Protein AF-A0A128EEG0-F1 (afdb_monomer)

Radius of gyration: 12.76 Å; Cα contacts (8 Å, |Δi|>4): 113; chains: 1; bounding box: 34×26×27 Å

Organism: NCBI:txid1780362

Mean predicted aligned error: 8.71 Å

Foldseek 3Di:
DDQPQDDDPPPPPPDDDDPLLVVLVVVVVVVCLVPVQDDAQPWDQDDDPSGQWIWGHSDPAWIWIWHADPSYIGTDGTGDDPPPD

Structure (mmCIF, N/CA/C/O backbone):
data_AF-A0A128EEG0-F1
#
_entry.id   AF-A0A128EEG0-F1
#
loop_
_atom_site.group_PDB
_atom_site.id
_atom_site.type_symbol
_atom_site.label_atom_id
_atom_site.label_alt_id
_atom_site.label_comp_id
_atom_site.label_asym_id
_atom_site.label_entity_id
_atom_site.label_seq_id
_atom_site.pdbx_PDB_ins_code
_atom_site.Cartn_x
_atom_site.Cartn_y
_atom_site.Cartn_z
_atom_site.occupancy
_atom_site.B_iso_or_equiv
_atom_site.auth_seq_id
_atom_site.auth_comp_id
_atom_site.auth_asym_id
_atom_site.auth_atom_id
_atom_site.pdbx_PDB_model_num
ATOM 1 N N . MET A 1 1 ? -11.772 12.324 16.370 1.00 37.19 1 MET A N 1
ATOM 2 C CA . MET A 1 1 ? -11.411 11.256 15.411 1.00 37.19 1 MET A CA 1
ATOM 3 C C . MET A 1 1 ? -9.896 11.083 15.425 1.00 37.19 1 MET A C 1
ATOM 5 O O . MET A 1 1 ? -9.193 11.683 14.625 1.00 37.19 1 MET A O 1
ATOM 9 N N . HIS A 1 2 ? -9.372 10.379 16.429 1.00 37.78 2 HIS A N 1
ATOM 10 C CA . HIS A 1 2 ? -7.943 10.081 16.523 1.00 37.78 2 HIS A CA 1
ATOM 11 C C . HIS A 1 2 ? -7.675 8.812 15.720 1.00 37.78 2 HIS A C 1
ATOM 13 O O . HIS A 1 2 ? -7.937 7.715 16.202 1.00 37.78 2 HIS A O 1
ATOM 19 N N . LEU A 1 3 ? -7.174 8.976 14.496 1.00 37.25 3 LEU A N 1
ATOM 20 C CA . LEU A 1 3 ? -6.598 7.885 13.720 1.00 37.25 3 LEU A CA 1
ATOM 21 C C . LEU A 1 3 ? -5.286 7.488 14.420 1.00 37.25 3 LEU A C 1
ATOM 23 O O . LEU A 1 3 ? -4.221 8.043 14.142 1.00 37.25 3 LEU A O 1
ATOM 27 N N . ARG A 1 4 ? -5.368 6.627 15.439 1.00 44.59 4 ARG A N 1
ATOM 28 C CA . ARG A 1 4 ? -4.180 6.072 16.089 1.00 44.59 4 ARG A CA 1
ATOM 29 C C . ARG A 1 4 ? -3.544 5.118 15.086 1.00 44.59 4 ARG A C 1
ATOM 31 O O . ARG A 1 4 ? -4.063 4.048 14.805 1.00 44.59 4 ARG A O 1
ATOM 38 N N . LEU A 1 5 ? -2.433 5.557 14.504 1.00 43.91 5 LEU A N 1
ATOM 39 C CA . LEU A 1 5 ? -1.586 4.770 13.614 1.00 43.91 5 LEU A CA 1
ATOM 40 C C . LEU A 1 5 ? -0.814 3.738 14.461 1.00 43.91 5 LEU A C 1
ATOM 42 O O . LEU A 1 5 ? 0.396 3.855 14.648 1.00 43.91 5 LEU A O 1
ATOM 46 N N . LEU A 1 6 ? -1.522 2.804 15.096 1.00 38.47 6 LEU A N 1
ATOM 47 C CA . LEU A 1 6 ? -0.916 1.762 15.913 1.00 38.47 6 LEU A CA 1
ATOM 48 C C . LEU A 1 6 ? -0.729 0.484 15.094 1.00 38.47 6 LEU A C 1
ATOM 50 O O . LEU A 1 6 ? -1.619 0.028 14.391 1.00 38.47 6 LEU A O 1
ATOM 54 N N . ALA A 1 7 ? 0.456 -0.088 15.295 1.00 39.62 7 ALA A N 1
ATOM 55 C CA . ALA A 1 7 ? 0.872 -1.451 14.991 1.00 39.62 7 ALA A CA 1
ATOM 56 C C . ALA A 1 7 ? 1.293 -1.806 13.546 1.00 39.62 7 ALA A C 1
ATOM 58 O O . ALA A 1 7 ? 0.598 -1.596 12.561 1.00 39.62 7 ALA A O 1
ATOM 59 N N . LEU A 1 8 ? 2.467 -2.458 13.502 1.00 39.91 8 LEU A N 1
ATOM 60 C CA . LEU A 1 8 ? 3.126 -3.180 12.397 1.00 39.91 8 LEU A CA 1
ATOM 61 C C . LEU A 1 8 ? 4.027 -2.403 11.423 1.00 39.91 8 LEU A C 1
ATOM 63 O O . LEU A 1 8 ? 4.435 -2.928 10.392 1.00 39.91 8 LEU A O 1
ATOM 67 N N . ILE A 1 9 ? 4.536 -1.237 11.825 1.00 44.75 9 ILE A N 1
ATOM 68 C CA . ILE A 1 9 ? 5.723 -0.635 11.177 1.00 44.75 9 ILE A CA 1
ATOM 69 C C . ILE A 1 9 ? 7.006 -1.491 11.400 1.00 44.75 9 ILE A C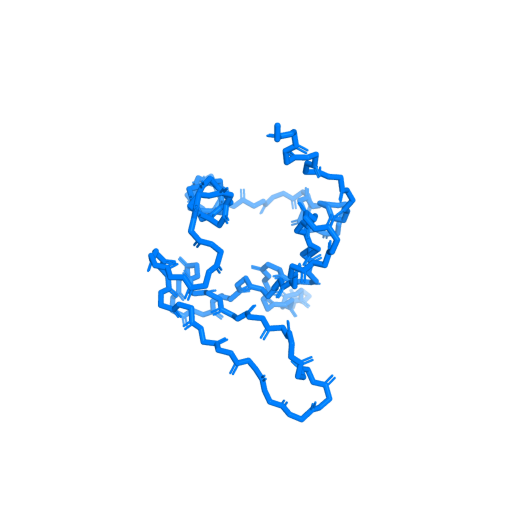 1
ATOM 71 O O . ILE A 1 9 ? 8.004 -1.330 10.698 1.00 44.75 9 ILE A O 1
ATOM 75 N N . ILE A 1 10 ? 6.980 -2.457 12.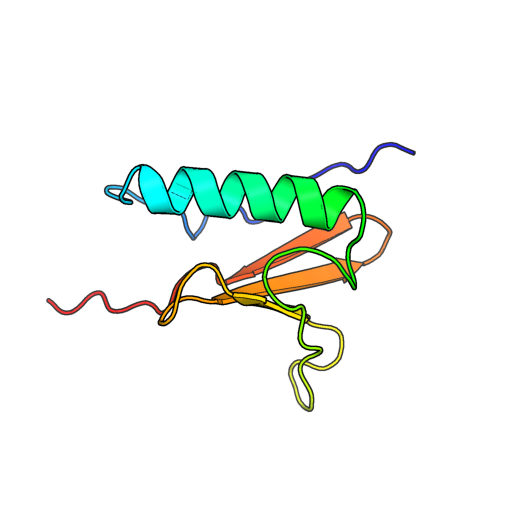328 1.00 41.62 10 ILE A N 1
ATOM 76 C CA . ILE A 1 10 ? 8.166 -3.168 12.844 1.00 41.62 10 ILE A CA 1
ATOM 77 C C . ILE A 1 10 ? 8.881 -4.055 11.802 1.00 41.62 10 ILE A C 1
ATOM 79 O O . ILE A 1 10 ? 10.084 -4.258 11.928 1.00 41.62 10 ILE A O 1
ATOM 83 N N . ILE A 1 11 ? 8.219 -4.533 10.741 1.00 43.44 11 ILE A N 1
ATOM 84 C CA . ILE A 1 11 ? 8.856 -5.490 9.809 1.00 43.44 11 ILE A CA 1
ATOM 85 C C . ILE A 1 11 ? 9.548 -4.814 8.607 1.00 43.44 11 ILE A C 1
ATOM 87 O O . ILE A 1 11 ? 10.493 -5.376 8.062 1.00 43.44 11 ILE A O 1
ATOM 91 N N . CYS A 1 12 ? 9.160 -3.598 8.196 1.00 44.84 12 CYS A N 1
ATOM 92 C CA . CYS A 1 12 ? 9.658 -3.026 6.929 1.00 44.84 12 CYS A CA 1
ATOM 93 C C . CYS A 1 12 ? 10.828 -2.032 7.046 1.00 44.84 12 CYS A C 1
ATOM 95 O O . CYS A 1 12 ? 11.532 -1.842 6.061 1.00 44.84 12 CYS A O 1
ATOM 97 N N . ILE A 1 13 ? 11.098 -1.441 8.216 1.00 48.38 13 ILE A N 1
ATOM 98 C CA . ILE A 1 13 ? 12.206 -0.471 8.395 1.00 48.38 13 ILE A CA 1
ATOM 99 C C . ILE A 1 13 ? 13.491 -1.081 8.987 1.00 48.38 13 ILE A C 1
ATOM 101 O O . ILE A 1 13 ? 14.331 -0.389 9.568 1.00 48.38 13 ILE A O 1
ATOM 105 N N . GLY A 1 14 ? 13.689 -2.388 8.815 1.00 41.94 14 GLY A N 1
ATOM 106 C CA . GLY A 1 14 ? 14.935 -3.065 9.171 1.00 41.94 14 GLY A CA 1
ATOM 107 C C . GLY A 1 14 ? 16.087 -2.683 8.235 1.00 41.94 14 GLY A C 1
ATOM 108 O O . GLY A 1 14 ? 16.263 -3.314 7.206 1.00 41.94 14 GLY A O 1
ATOM 109 N N . LYS A 1 15 ? 16.869 -1.666 8.632 1.00 47.62 15 LYS A N 1
ATOM 110 C CA . LYS A 1 15 ? 18.239 -1.304 8.193 1.00 47.62 15 LYS A CA 1
ATOM 111 C C . LYS A 1 15 ? 18.526 -1.283 6.669 1.00 47.62 15 LYS A C 1
ATOM 113 O O . LYS A 1 15 ? 18.626 -2.312 6.018 1.00 47.62 15 LYS A O 1
ATOM 118 N N . LYS A 1 16 ? 18.881 -0.083 6.171 1.00 50.00 16 LYS A N 1
ATOM 119 C CA . LYS A 1 16 ? 19.310 0.267 4.788 1.00 50.00 16 LYS A CA 1
ATOM 120 C C . LYS A 1 16 ? 18.188 0.390 3.746 1.00 50.00 16 LYS A C 1
ATOM 122 O O . LYS A 1 16 ? 18.309 -0.102 2.629 1.00 50.00 16 LYS A O 1
ATOM 127 N N . GLU A 1 17 ? 17.121 1.117 4.059 1.00 58.50 17 GLU A N 1
ATOM 128 C CA . GLU A 1 17 ? 16.211 1.577 3.005 1.00 58.50 17 GLU A CA 1
ATOM 129 C C . GLU A 1 17 ? 16.673 2.908 2.400 1.00 58.50 17 GLU A C 1
ATOM 131 O O . GLU A 1 17 ? 17.098 3.823 3.107 1.00 58.50 17 GLU A O 1
ATOM 136 N N . ASP A 1 18 ? 16.578 3.018 1.074 1.00 67.31 18 ASP A N 1
ATOM 137 C CA . ASP A 1 18 ? 16.878 4.248 0.347 1.00 67.31 18 ASP A CA 1
ATOM 138 C C . ASP A 1 18 ? 15.954 5.387 0.816 1.00 67.31 18 ASP A C 1
ATOM 140 O O . ASP A 1 18 ? 14.727 5.230 0.863 1.00 67.31 18 ASP A O 1
ATOM 144 N N . LYS A 1 19 ? 16.532 6.552 1.143 1.00 74.50 19 LYS A N 1
ATOM 145 C CA . LYS A 1 19 ? 15.804 7.722 1.675 1.00 74.50 19 LYS A CA 1
ATOM 146 C C . LYS A 1 19 ? 14.615 8.129 0.793 1.00 74.50 19 LYS A C 1
ATOM 148 O O . LYS A 1 19 ? 13.610 8.622 1.311 1.00 74.50 19 LYS A O 1
ATOM 153 N N . LYS A 1 20 ? 14.689 7.906 -0.527 1.00 77.31 20 LYS A N 1
ATOM 154 C CA . LYS A 1 20 ? 13.590 8.212 -1.458 1.00 7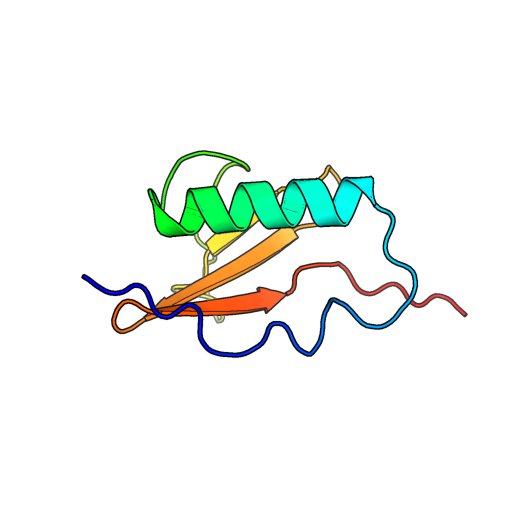7.31 20 LYS A CA 1
ATOM 155 C C . LYS A 1 20 ? 12.381 7.307 -1.229 1.00 77.31 20 LYS A C 1
ATOM 157 O O . LYS A 1 20 ? 11.248 7.782 -1.292 1.00 77.31 20 LYS A O 1
ATOM 162 N N . THR A 1 21 ? 12.614 6.031 -0.932 1.00 76.62 21 THR A N 1
ATOM 163 C CA . THR A 1 21 ? 11.550 5.048 -0.675 1.00 76.62 21 THR A CA 1
ATOM 164 C C . THR A 1 21 ? 10.815 5.387 0.616 1.00 76.62 21 THR A C 1
ATOM 166 O O . THR A 1 21 ? 9.592 5.496 0.612 1.00 76.62 21 THR A O 1
ATOM 169 N N . LEU A 1 22 ? 11.556 5.686 1.688 1.00 77.62 22 LEU A N 1
ATOM 170 C CA . LEU A 1 22 ? 10.977 6.103 2.970 1.00 77.62 22 LEU A CA 1
ATOM 171 C C . LEU A 1 22 ? 10.133 7.377 2.842 1.00 77.62 22 LEU A C 1
ATOM 173 O O . LEU A 1 22 ? 9.034 7.459 3.388 1.00 77.62 22 LEU A O 1
ATOM 177 N N . SER A 1 23 ? 10.606 8.363 2.072 1.00 82.31 23 SER A N 1
ATOM 178 C CA . SER A 1 23 ? 9.839 9.586 1.810 1.00 82.31 23 SER A CA 1
ATOM 179 C C . SER A 1 23 ? 8.519 9.297 1.085 1.00 8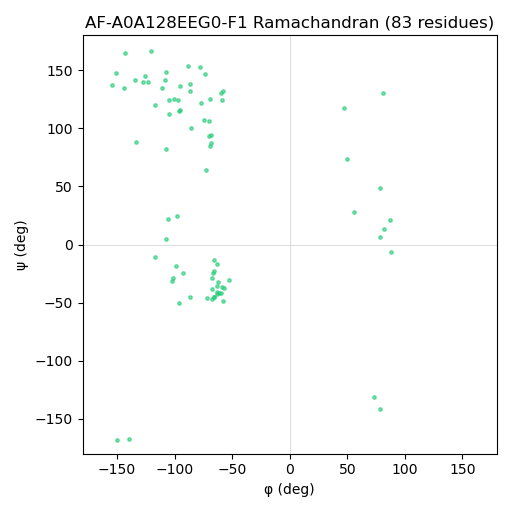2.31 23 SER A C 1
ATOM 181 O O . SER A 1 23 ? 7.482 9.857 1.445 1.00 82.31 23 SER A O 1
ATOM 183 N N . LYS A 1 24 ? 8.528 8.394 0.096 1.00 85.31 24 LYS A N 1
ATOM 184 C CA . LYS A 1 24 ? 7.316 7.974 -0.622 1.00 85.31 24 LYS A CA 1
ATOM 185 C C . LYS A 1 24 ? 6.345 7.218 0.279 1.00 85.31 24 LYS A C 1
ATOM 187 O O . LYS A 1 24 ? 5.162 7.541 0.264 1.00 85.31 24 LYS A O 1
ATOM 192 N N . ILE A 1 25 ? 6.834 6.277 1.086 1.00 83.31 25 ILE A N 1
ATOM 193 C CA . ILE A 1 25 ? 6.003 5.543 2.049 1.00 83.31 25 ILE A CA 1
ATOM 194 C C . ILE A 1 25 ? 5.335 6.532 3.006 1.00 83.31 25 ILE A C 1
ATOM 196 O O . ILE A 1 25 ? 4.118 6.525 3.126 1.00 83.31 25 ILE A O 1
ATOM 200 N N . ASN A 1 26 ? 6.088 7.468 3.589 1.00 83.88 26 ASN A N 1
ATOM 201 C CA . ASN A 1 26 ? 5.519 8.492 4.469 1.00 83.88 26 ASN A CA 1
ATOM 202 C C . ASN A 1 26 ? 4.446 9.352 3.785 1.00 83.88 26 ASN A C 1
ATOM 204 O O . ASN A 1 26 ? 3.461 9.724 4.423 1.00 83.88 26 ASN A O 1
ATOM 208 N N . LYS A 1 27 ? 4.610 9.676 2.496 1.00 87.81 27 LYS A N 1
ATOM 209 C CA . LYS A 1 27 ? 3.574 10.381 1.724 1.00 87.81 27 LYS A CA 1
ATOM 210 C C . LYS A 1 27 ? 2.320 9.525 1.556 1.00 87.81 27 LYS A C 1
ATOM 212 O O . LYS A 1 27 ? 1.230 10.029 1.797 1.00 87.81 27 LYS A O 1
ATOM 217 N N . LEU A 1 28 ? 2.472 8.248 1.206 1.00 87.25 28 LEU A N 1
ATOM 218 C CA . LEU A 1 28 ? 1.350 7.318 1.075 1.00 87.25 28 LEU A CA 1
ATOM 219 C C . LEU A 1 28 ? 0.629 7.106 2.408 1.00 87.25 28 LEU A C 1
ATOM 221 O O . LEU A 1 28 ? -0.589 7.115 2.425 1.00 87.25 28 LEU A O 1
ATOM 225 N N . LEU A 1 29 ? 1.343 6.992 3.530 1.00 85.56 29 LEU A N 1
ATOM 226 C CA . LEU A 1 29 ? 0.723 6.847 4.853 1.00 85.56 29 LEU A CA 1
ATOM 227 C C . LEU A 1 29 ? -0.114 8.068 5.238 1.00 85.56 29 LEU A C 1
ATOM 229 O O . LEU A 1 29 ? -1.227 7.924 5.737 1.00 85.56 29 LEU A O 1
ATOM 233 N N . LYS A 1 30 ? 0.397 9.275 4.968 1.00 87.69 30 LYS A N 1
ATOM 234 C CA . LYS A 1 30 ? -0.361 10.518 5.174 1.00 87.69 30 LYS A CA 1
ATOM 235 C C . LYS A 1 30 ? -1.600 10.592 4.285 1.00 87.69 30 LYS A C 1
ATOM 237 O O . LYS A 1 30 ? -2.609 11.137 4.715 1.00 87.69 30 LYS A O 1
ATOM 242 N N . ASP A 1 31 ? -1.506 10.075 3.065 1.00 89.50 31 ASP A N 1
ATOM 243 C CA . ASP A 1 31 ? -2.617 10.028 2.119 1.00 89.50 31 ASP A CA 1
ATOM 244 C C . ASP A 1 31 ? -3.672 8.998 2.541 1.00 89.50 31 ASP A C 1
ATOM 246 O O . ASP A 1 31 ? -4.839 9.344 2.650 1.00 89.50 31 ASP A O 1
ATOM 250 N N . ILE A 1 32 ? -3.258 7.784 2.921 1.00 87.38 32 ILE A N 1
ATOM 251 C CA . ILE A 1 32 ? -4.133 6.731 3.460 1.00 87.38 32 ILE A CA 1
ATOM 252 C C . ILE A 1 32 ? -4.878 7.221 4.705 1.00 87.38 32 ILE A C 1
ATOM 254 O O . ILE A 1 32 ? -6.049 6.903 4.881 1.00 87.38 32 ILE A O 1
ATOM 258 N N . ALA A 1 33 ? -4.227 8.018 5.556 1.00 84.62 33 ALA A N 1
ATOM 259 C CA . ALA A 1 33 ? -4.866 8.596 6.735 1.00 84.62 33 ALA A CA 1
ATOM 260 C C . ALA A 1 33 ? -5.977 9.612 6.405 1.00 84.62 33 ALA A C 1
ATOM 262 O O . ALA A 1 33 ? -6.832 9.867 7.250 1.00 84.62 33 ALA A O 1
ATOM 263 N N . ARG A 1 34 ? -5.958 10.211 5.206 1.00 88.56 34 ARG A N 1
ATOM 264 C CA . ARG A 1 34 ? -6.971 11.171 4.738 1.00 88.56 34 ARG A CA 1
ATOM 265 C C . ARG A 1 34 ? -8.032 10.494 3.879 1.00 88.56 34 ARG A C 1
ATOM 267 O O . ARG A 1 34 ? -9.216 10.667 4.131 1.00 88.56 34 ARG A O 1
ATOM 274 N N . GLU A 1 35 ? -7.599 9.727 2.886 1.00 88.44 35 GLU A N 1
ATOM 275 C CA . GLU A 1 35 ? -8.452 9.040 1.922 1.00 88.44 35 GLU A CA 1
ATOM 276 C C . GLU A 1 35 ? -7.984 7.583 1.767 1.00 88.44 35 GLU A C 1
ATOM 278 O O . GLU A 1 35 ? -7.166 7.272 0.898 1.00 88.44 35 GLU A O 1
ATOM 283 N N . PRO A 1 36 ? -8.478 6.652 2.604 1.00 85.38 36 PRO A N 1
ATOM 284 C CA . PRO A 1 36 ? -7.947 5.295 2.656 1.00 85.38 36 PRO A CA 1
ATOM 285 C C . PRO A 1 36 ? -8.200 4.474 1.395 1.00 85.38 36 PRO A C 1
ATOM 287 O O . PRO A 1 36 ? -7.393 3.608 1.079 1.00 85.38 36 PRO A O 1
ATOM 290 N N . PHE A 1 37 ? -9.273 4.734 0.652 1.00 88.19 37 PHE A N 1
ATOM 291 C CA . PHE A 1 37 ? -9.668 3.943 -0.522 1.00 88.19 37 PHE A CA 1
ATOM 292 C C . PHE A 1 37 ? -9.426 4.666 -1.857 1.00 88.19 37 PHE A C 1
ATOM 294 O O . PHE A 1 37 ? -9.765 4.133 -2.909 1.00 88.19 37 PHE A O 1
ATOM 301 N N . GLY A 1 38 ? -8.818 5.855 -1.819 1.00 86.81 38 GLY A N 1
ATOM 302 C CA . GLY A 1 38 ? -8.564 6.710 -2.980 1.00 86.81 38 GLY A CA 1
ATOM 303 C C . GLY A 1 38 ? -7.186 7.381 -2.931 1.00 86.81 38 GLY A C 1
ATOM 304 O O . GLY A 1 38 ? -6.314 6.980 -2.162 1.00 86.81 38 GLY A O 1
ATOM 305 N N . GLY A 1 39 ? -6.963 8.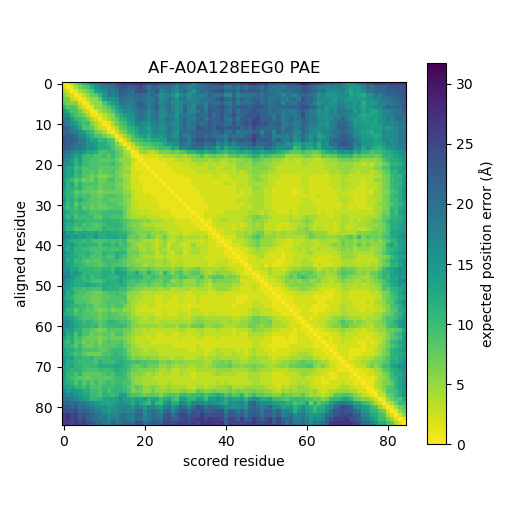367 -3.793 1.00 87.88 39 GLY A N 1
ATOM 306 C CA . GLY A 1 39 ? -5.744 9.171 -3.781 1.00 87.88 39 GLY A CA 1
ATOM 307 C C . GLY A 1 39 ? -4.504 8.516 -4.401 1.00 87.88 39 GLY A C 1
ATOM 308 O O . GLY A 1 39 ? -4.530 7.889 -5.467 1.00 87.88 39 GLY A O 1
ATOM 309 N N . LEU A 1 40 ? -3.357 8.751 -3.766 1.00 84.88 40 LEU A N 1
ATOM 310 C CA . LEU A 1 40 ? -2.038 8.481 -4.328 1.00 84.88 40 LEU A CA 1
ATOM 311 C C . LEU A 1 40 ? -1.708 6.987 -4.366 1.00 84.88 40 LEU A C 1
ATOM 313 O O . LEU A 1 40 ? -2.043 6.211 -3.471 1.00 84.88 40 LEU A O 1
ATOM 317 N N . GLY A 1 41 ? -0.958 6.599 -5.400 1.00 82.12 41 GLY A N 1
ATOM 318 C CA . GLY A 1 41 ? -0.468 5.232 -5.554 1.00 82.12 41 GLY A CA 1
ATOM 319 C C . GLY A 1 41 ? -1.482 4.261 -6.156 1.00 82.12 41 GLY A C 1
ATOM 320 O O . GLY A 1 41 ? -1.212 3.069 -6.109 1.00 82.12 41 GLY A O 1
ATOM 321 N N . LYS A 1 42 ? -2.589 4.743 -6.743 1.00 88.56 42 LYS A N 1
ATOM 322 C CA . LYS A 1 42 ? -3.620 3.922 -7.411 1.00 88.56 42 LYS A CA 1
ATOM 323 C C . LYS A 1 42 ? -4.072 2.752 -6.521 1.00 88.56 42 LYS A C 1
ATOM 325 O O . LYS A 1 42 ? -3.643 1.625 -6.763 1.00 88.56 42 LYS A O 1
ATOM 330 N N . PRO A 1 43 ? -4.863 3.021 -5.468 1.00 90.12 43 PRO A N 1
ATOM 331 C CA . PRO A 1 43 ? -5.342 1.975 -4.577 1.00 90.12 43 PRO A CA 1
ATOM 332 C C . PRO A 1 43 ? -6.145 0.927 -5.351 1.00 90.12 43 PRO A C 1
ATOM 334 O O . PRO A 1 43 ? -7.121 1.236 -6.028 1.00 90.12 43 PRO A O 1
ATOM 337 N N . GLU A 1 44 ? -5.716 -0.321 -5.235 1.00 90.06 44 GLU A N 1
ATOM 338 C CA . GLU A 1 44 ? -6.336 -1.486 -5.853 1.00 90.06 44 GLU A CA 1
ATOM 339 C C . GLU A 1 44 ? -6.819 -2.413 -4.731 1.00 90.06 44 GLU A C 1
ATOM 341 O O . GLU A 1 44 ? -6.026 -2.860 -3.898 1.00 90.06 44 GLU A O 1
ATOM 346 N N . ALA A 1 45 ? -8.124 -2.690 -4.684 1.00 91.00 45 ALA A N 1
ATOM 347 C CA . ALA A 1 45 ? -8.682 -3.656 -3.742 1.00 91.00 45 ALA A CA 1
ATOM 348 C C . ALA A 1 45 ? -8.244 -5.074 -4.134 1.00 91.00 45 ALA A C 1
ATOM 350 O O . ALA A 1 45 ? -8.460 -5.517 -5.269 1.00 91.00 45 ALA A O 1
ATOM 351 N N . LEU A 1 46 ? -7.630 -5.789 -3.195 1.00 89.38 46 LEU A N 1
ATOM 352 C CA . LEU A 1 46 ? -7.223 -7.175 -3.389 1.00 89.38 46 LEU A CA 1
ATOM 353 C C . LEU A 1 46 ? -8.433 -8.111 -3.246 1.00 89.38 46 LEU A C 1
ATOM 355 O O . LEU A 1 46 ? -9.419 -7.798 -2.579 1.00 89.38 46 LEU A O 1
ATOM 359 N N . LYS A 1 47 ? -8.369 -9.264 -3.918 1.00 87.56 47 LYS A N 1
ATOM 360 C CA . LYS A 1 47 ? -9.459 -10.251 -3.996 1.00 87.56 47 LYS A CA 1
ATOM 361 C C . LYS A 1 47 ? -9.016 -11.608 -3.436 1.00 87.56 47 LYS A C 1
ATOM 363 O O . LYS A 1 47 ? -7.826 -11.850 -3.239 1.00 87.56 47 LYS A O 1
ATOM 368 N N . GLY A 1 48 ? -9.974 -12.506 -3.200 1.00 87.25 48 GLY A N 1
ATOM 369 C CA . GLY A 1 48 ? -9.718 -13.858 -2.686 1.00 87.25 48 GLY A CA 1
ATOM 370 C C . GLY A 1 48 ? -9.325 -13.852 -1.207 1.00 87.25 48 GLY A C 1
ATOM 371 O O . GLY A 1 48 ? 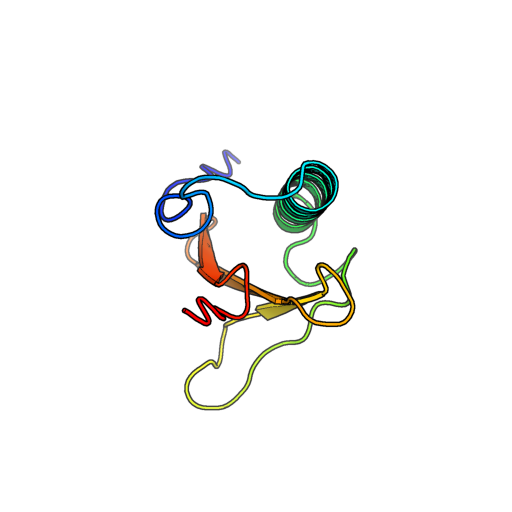-9.968 -13.181 -0.404 1.00 87.25 48 GLY A O 1
ATOM 372 N N . ASN A 1 49 ? -8.244 -14.551 -0.850 1.00 81.50 49 ASN A N 1
ATOM 373 C CA . ASN A 1 49 ? -7.748 -14.643 0.535 1.00 81.50 49 ASN A CA 1
ATOM 374 C C . ASN A 1 49 ? -7.289 -13.295 1.121 1.00 81.50 49 ASN A C 1
ATOM 376 O O . ASN A 1 49 ? -7.151 -13.166 2.333 1.00 81.50 49 ASN A O 1
ATOM 380 N N . LEU A 1 50 ? -7.055 -12.294 0.265 1.00 81.38 50 LEU A N 1
ATOM 381 C CA . LEU A 1 50 ? -6.713 -10.923 0.650 1.00 81.38 50 LEU A CA 1
ATOM 382 C C . LEU A 1 50 ? -7.893 -9.959 0.451 1.00 81.38 50 LEU A C 1
ATOM 384 O O . LEU A 1 50 ? -7.696 -8.753 0.322 1.00 81.38 50 LEU A O 1
ATOM 388 N N . SER A 1 51 ? -9.125 -10.470 0.416 1.00 85.94 51 SER A N 1
ATOM 389 C CA . SER A 1 51 ? -10.315 -9.621 0.379 1.00 85.94 51 SER A CA 1
ATOM 390 C C . SER A 1 51 ? -10.347 -8.680 1.590 1.00 85.94 51 SER A C 1
ATOM 392 O O . SER A 1 51 ? -10.114 -9.093 2.726 1.00 85.94 51 SER A O 1
ATOM 394 N N . GLY A 1 52 ? -10.598 -7.394 1.337 1.00 86.56 52 GLY A N 1
ATOM 395 C CA . GLY A 1 52 ? -10.548 -6.332 2.348 1.00 86.56 52 GLY A CA 1
ATOM 396 C C . GLY A 1 52 ? -9.170 -5.688 2.536 1.00 86.56 52 GLY A C 1
ATOM 397 O O . GLY A 1 52 ? -9.073 -4.678 3.232 1.00 86.56 52 GLY A O 1
ATOM 398 N N . PHE A 1 53 ? -8.121 -6.211 1.894 1.00 90.19 53 PHE A N 1
ATOM 399 C CA . PHE A 1 53 ? -6.839 -5.519 1.774 1.00 90.19 53 PHE A CA 1
ATOM 400 C C . PHE A 1 53 ? -6.811 -4.625 0.534 1.00 90.19 53 PHE A C 1
ATOM 402 O O . PHE A 1 53 ? -7.471 -4.875 -0.474 1.00 90.19 53 PHE A O 1
ATOM 409 N N . TYR A 1 54 ? -5.985 -3.593 0.607 1.00 91.56 54 TYR A N 1
ATOM 410 C CA . TYR A 1 54 ? -5.732 -2.632 -0.449 1.00 91.56 54 TYR A CA 1
ATOM 411 C C . TYR A 1 54 ? -4.245 -2.603 -0.756 1.00 91.56 54 TYR A C 1
ATOM 413 O O . TYR A 1 54 ?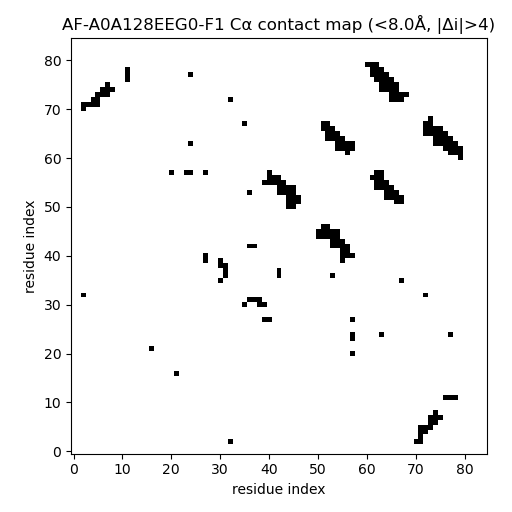 -3.412 -2.655 0.146 1.00 91.56 54 TYR A O 1
ATOM 421 N N . SER A 1 55 ? -3.922 -2.503 -2.039 1.00 89.56 55 SER A N 1
ATOM 422 C CA . SER A 1 55 ? -2.563 -2.347 -2.538 1.00 89.56 55 SER A CA 1
ATOM 423 C C . SER A 1 55 ? -2.379 -0.958 -3.130 1.00 89.56 55 SER A C 1
ATOM 425 O O . SER A 1 55 ? -3.218 -0.494 -3.893 1.00 89.56 55 SER A O 1
ATOM 427 N N . ARG A 1 56 ? -1.271 -0.292 -2.807 1.00 91.00 56 ARG A N 1
ATOM 428 C CA . ARG A 1 56 ? -0.844 0.967 -3.429 1.00 91.00 56 ARG A CA 1
ATOM 429 C C . ARG A 1 56 ? 0.568 0.850 -3.969 1.00 91.00 56 ARG A C 1
ATOM 431 O O . ARG A 1 56 ? 1.436 0.218 -3.373 1.00 91.00 56 ARG A O 1
ATOM 438 N N . ARG A 1 57 ? 0.833 1.506 -5.091 1.00 89.38 57 ARG A N 1
ATOM 439 C CA . ARG A 1 57 ? 2.153 1.556 -5.724 1.00 89.38 57 ARG A CA 1
ATOM 440 C C . ARG A 1 57 ? 3.065 2.528 -4.987 1.00 89.38 57 ARG A C 1
ATOM 442 O O . ARG A 1 57 ? 2.760 3.714 -4.893 1.00 89.38 57 ARG A O 1
ATOM 449 N N . ILE A 1 58 ? 4.200 2.023 -4.506 1.00 85.81 58 ILE A N 1
ATOM 450 C CA . ILE A 1 58 ? 5.297 2.854 -3.986 1.00 85.81 58 ILE A CA 1
ATOM 451 C C . ILE A 1 58 ? 6.214 3.256 -5.150 1.00 85.81 58 ILE A C 1
ATOM 453 O O . ILE A 1 58 ? 6.598 4.417 -5.307 1.00 85.81 58 ILE A O 1
ATOM 457 N N . ASP A 1 59 ? 6.539 2.284 -5.995 1.00 82.31 59 ASP A N 1
ATOM 458 C CA . ASP A 1 59 ? 7.250 2.441 -7.259 1.00 82.31 59 ASP A CA 1
ATOM 459 C C . ASP A 1 59 ? 6.793 1.338 -8.230 1.00 82.31 59 ASP A C 1
ATOM 461 O O . ASP A 1 59 ? 5.794 0.661 -7.977 1.00 82.31 59 ASP A O 1
ATOM 465 N N . ASP A 1 60 ? 7.486 1.153 -9.350 1.00 82.38 60 ASP A N 1
ATOM 466 C CA . ASP A 1 60 ? 7.094 0.160 -10.352 1.00 82.38 60 ASP A CA 1
ATOM 467 C C . ASP A 1 60 ? 7.128 -1.277 -9.809 1.00 82.38 60 ASP A C 1
ATOM 469 O O . ASP A 1 60 ? 6.268 -2.085 -10.169 1.00 82.38 60 ASP A O 1
ATOM 473 N N . LYS A 1 61 ? 8.041 -1.571 -8.874 1.00 80.38 61 LYS A N 1
ATOM 474 C CA . LYS A 1 61 ? 8.322 -2.914 -8.342 1.00 80.38 61 LYS A CA 1
ATOM 475 C C . LYS A 1 61 ? 7.695 -3.178 -6.972 1.00 80.38 61 LYS A C 1
ATOM 477 O O . LYS A 1 61 ? 7.400 -4.326 -6.651 1.00 80.38 61 LYS A O 1
ATOM 482 N N . ASN A 1 62 ? 7.501 -2.139 -6.167 1.00 83.69 62 ASN A N 1
ATOM 483 C CA . ASN A 1 62 ? 7.104 -2.237 -4.770 1.00 83.69 62 ASN A CA 1
ATOM 484 C C . ASN A 1 62 ? 5.653 -1.796 -4.565 1.00 83.69 62 ASN A C 1
ATOM 486 O O . ASN A 1 62 ? 5.160 -0.828 -5.166 1.00 83.69 62 ASN A O 1
ATOM 490 N N . ARG A 1 63 ? 4.963 -2.520 -3.684 1.00 87.19 63 ARG A N 1
ATOM 491 C CA . ARG A 1 63 ? 3.574 -2.272 -3.304 1.00 87.19 63 ARG A CA 1
ATOM 492 C C . ARG A 1 63 ? 3.451 -2.183 -1.787 1.00 87.19 63 ARG A C 1
ATOM 494 O O . ARG A 1 63 ? 4.081 -2.953 -1.067 1.00 87.19 63 ARG A O 1
ATOM 501 N N . LEU A 1 64 ? 2.625 -1.245 -1.338 1.00 87.06 64 LEU A N 1
ATOM 502 C CA . LEU A 1 64 ? 2.168 -1.119 0.036 1.00 87.06 64 LEU A CA 1
ATOM 503 C C . LEU A 1 64 ? 0.813 -1.812 0.148 1.00 87.06 64 LEU A C 1
ATOM 505 O O . LEU A 1 64 ? -0.146 -1.369 -0.477 1.00 87.06 64 LEU A O 1
ATOM 509 N N . VAL A 1 65 ? 0.742 -2.881 0.930 1.00 87.75 65 VAL A N 1
ATOM 510 C CA . VAL A 1 65 ? -0.484 -3.622 1.221 1.00 87.75 65 VAL A CA 1
ATOM 511 C C . VAL A 1 65 ? -0.940 -3.288 2.632 1.00 87.75 65 VAL A C 1
ATOM 513 O O . VAL A 1 65 ? -0.180 -3.452 3.589 1.00 87.75 65 VAL A O 1
ATOM 516 N N . TYR A 1 66 ? -2.177 -2.823 2.759 1.00 88.12 66 TYR A N 1
ATOM 517 C CA . TYR A 1 66 ? -2.774 -2.421 4.028 1.00 88.12 66 TYR A CA 1
ATOM 518 C C . TYR A 1 66 ? -4.254 -2.798 4.100 1.00 88.12 66 TYR A C 1
ATOM 520 O O . TYR A 1 66 ? -4.884 -3.104 3.092 1.00 88.12 66 TYR A O 1
ATOM 528 N N . LYS A 1 67 ? -4.820 -2.766 5.300 1.00 88.06 67 LYS A N 1
ATOM 529 C CA . LYS A 1 67 ? -6.243 -2.951 5.580 1.00 88.06 67 LYS A CA 1
ATOM 530 C C . LYS A 1 67 ? -6.685 -1.883 6.564 1.00 88.06 67 LYS A C 1
ATOM 532 O O . LYS A 1 67 ? -5.946 -1.559 7.487 1.00 88.06 67 LYS A O 1
ATOM 5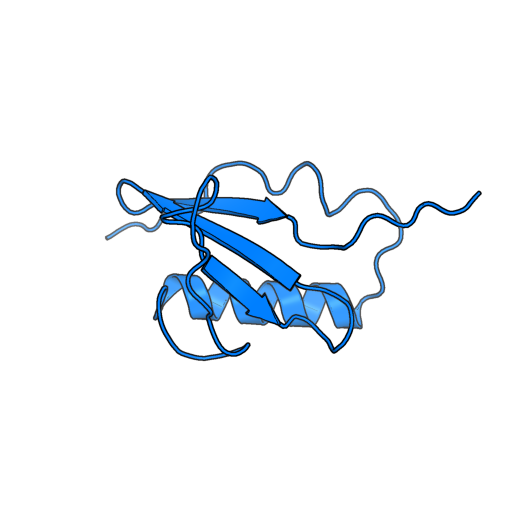37 N N . ILE A 1 68 ? -7.889 -1.358 6.380 1.00 86.50 68 ILE A N 1
ATOM 538 C CA . ILE A 1 68 ? -8.520 -0.488 7.371 1.00 86.50 68 ILE A CA 1
ATOM 539 C C . ILE A 1 68 ? -9.520 -1.322 8.158 1.00 86.50 68 ILE A C 1
ATOM 541 O O . ILE A 1 68 ? -10.388 -1.960 7.562 1.00 86.50 68 ILE A O 1
ATOM 545 N N . 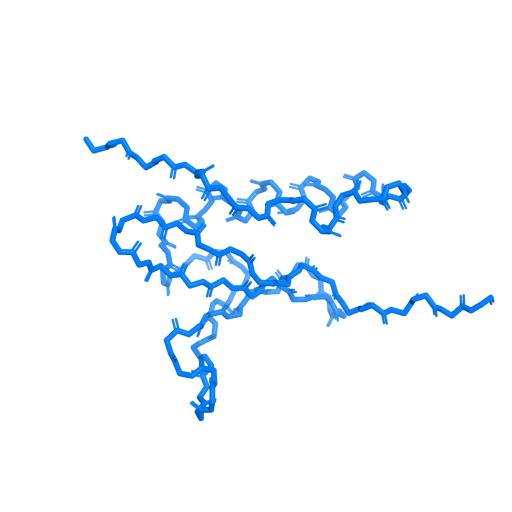GLN A 1 69 ? -9.389 -1.338 9.478 1.00 84.50 69 GLN A N 1
ATOM 546 C CA . GLN A 1 69 ? -10.320 -2.020 10.370 1.00 84.50 69 GLN A CA 1
ATOM 547 C C . GLN A 1 69 ? -10.476 -1.195 11.645 1.00 84.50 69 GLN A C 1
ATOM 549 O O . GLN A 1 69 ? -9.484 -0.695 12.159 1.00 84.50 69 GLN A O 1
ATOM 554 N N . ASP A 1 70 ? -11.709 -1.003 12.116 1.00 84.38 70 ASP A N 1
ATOM 555 C CA . ASP A 1 70 ? -12.005 -0.289 13.370 1.00 84.38 70 ASP A CA 1
ATOM 556 C C . ASP A 1 70 ? -11.420 1.141 13.446 1.00 84.38 70 ASP A C 1
ATOM 558 O O . ASP A 1 70 ? -11.129 1.673 14.513 1.00 84.38 70 ASP A O 1
ATOM 562 N N . GLY A 1 71 ? -11.252 1.792 12.286 1.00 79.19 71 GLY A N 1
ATOM 563 C CA . GLY A 1 71 ? -10.637 3.121 12.178 1.00 79.19 71 GLY A CA 1
ATOM 564 C C . GLY A 1 71 ? -9.106 3.121 12.266 1.00 79.19 71 GLY A C 1
ATOM 565 O O . GLY A 1 71 ? -8.495 4.189 12.260 1.00 79.19 71 GLY A O 1
ATOM 566 N N . GLU A 1 72 ? -8.481 1.949 12.302 1.00 79.56 72 GLU A N 1
ATOM 567 C CA . GLU A 1 72 ? -7.035 1.764 12.312 1.00 79.56 72 GLU A CA 1
ATOM 568 C C . GLU A 1 72 ? -6.537 1.224 10.967 1.00 79.56 72 GLU A C 1
ATOM 570 O O . GLU A 1 72 ? -7.237 0.503 10.251 1.00 79.56 72 GLU A O 1
ATOM 575 N N . CYS A 1 73 ? -5.310 1.600 10.603 1.00 81.25 73 CYS A N 1
ATOM 576 C CA . CYS A 1 73 ? -4.660 1.166 9.372 1.00 81.25 73 CYS A CA 1
ATOM 577 C C . CYS A 1 73 ? -3.595 0.115 9.686 1.00 81.25 73 CYS A C 1
ATOM 579 O O . CYS A 1 73 ? -2.556 0.425 10.265 1.00 81.25 73 CYS A O 1
ATOM 581 N N . TYR A 1 74 ? -3.848 -1.114 9.251 1.00 82.81 74 TYR A N 1
ATOM 582 C CA . TYR A 1 74 ? -2.973 -2.265 9.403 1.00 82.81 74 TYR A CA 1
ATOM 583 C C . TYR A 1 74 ? -2.141 -2.442 8.143 1.00 82.81 74 TYR A C 1
ATOM 585 O O . TYR A 1 74 ? -2.683 -2.739 7.081 1.00 82.81 74 TYR A O 1
ATOM 593 N N . ILE A 1 75 ? -0.825 -2.288 8.243 1.00 81.25 75 ILE A N 1
ATOM 594 C CA . ILE A 1 75 ? 0.085 -2.466 7.109 1.00 81.25 75 ILE A CA 1
ATOM 595 C C . ILE A 1 75 ? 0.671 -3.874 7.169 1.00 81.25 75 ILE A C 1
ATOM 597 O O . ILE A 1 75 ? 1.273 -4.256 8.168 1.00 81.25 75 ILE A O 1
ATOM 601 N N . VAL A 1 76 ? 0.507 -4.642 6.093 1.00 77.94 76 VAL A N 1
ATOM 602 C CA . VAL A 1 76 ? 0.952 -6.045 6.016 1.00 77.94 76 VAL A CA 1
ATOM 603 C C . VAL A 1 76 ? 2.246 -6.185 5.225 1.00 77.94 76 VAL A C 1
ATOM 605 O O . VAL A 1 76 ? 3.063 -7.053 5.522 1.00 77.94 76 VAL A O 1
ATOM 608 N N . GLN A 1 77 ? 2.465 -5.324 4.230 1.00 74.56 77 GLN A N 1
ATOM 609 C CA . GLN A 1 77 ? 3.655 -5.383 3.387 1.00 74.56 77 GLN A CA 1
ATOM 610 C C . GLN A 1 77 ? 3.977 -4.006 2.804 1.00 74.56 77 GLN A C 1
ATOM 612 O O . GLN A 1 77 ? 3.081 -3.331 2.314 1.00 74.56 77 GLN A O 1
ATOM 617 N N . CYS A 1 78 ? 5.250 -3.605 2.790 1.00 71.38 78 CYS A N 1
ATOM 618 C CA . CYS A 1 78 ? 5.705 -2.394 2.086 1.00 71.38 78 CYS A CA 1
ATOM 619 C C . CYS A 1 78 ? 6.697 -2.686 0.954 1.00 71.38 78 CYS A C 1
ATOM 621 O O . CYS A 1 78 ? 7.035 -1.789 0.188 1.00 71.38 78 CYS A O 1
ATOM 623 N N . LYS A 1 79 ? 7.209 -3.915 0.847 1.00 66.06 79 LYS A N 1
ATOM 624 C CA . LYS A 1 79 ? 8.235 -4.275 -0.134 1.00 66.06 79 LYS A CA 1
ATOM 625 C C . LYS A 1 79 ? 8.148 -5.734 -0.547 1.00 66.06 79 LYS A C 1
ATOM 627 O O . LYS A 1 79 ? 7.826 -6.609 0.261 1.00 66.06 79 LYS A O 1
ATOM 632 N N . THR A 1 80 ? 8.508 -5.991 -1.799 1.00 49.97 80 THR A N 1
ATOM 633 C CA . THR A 1 80 ? 8.795 -7.335 -2.295 1.00 49.97 80 THR A CA 1
ATOM 634 C C . THR A 1 80 ? 10.158 -7.718 -1.729 1.00 49.97 80 THR A C 1
ATOM 636 O O . THR A 1 80 ? 11.179 -7.136 -2.091 1.00 49.97 80 THR A O 1
ATOM 639 N N . HIS A 1 81 ? 10.171 -8.620 -0.754 1.00 43.28 81 HIS A N 1
ATOM 640 C CA . HIS A 1 81 ? 11.390 -9.056 -0.089 1.00 43.28 81 HIS A CA 1
ATOM 641 C C . HIS A 1 81 ? 12.241 -9.871 -1.076 1.00 43.28 81 HIS A C 1
ATOM 643 O O . HIS A 1 81 ? 12.048 -11.070 -1.220 1.00 43.28 81 HIS A O 1
ATOM 649 N N . TYR A 1 82 ? 13.187 -9.221 -1.752 1.00 39.34 82 TYR A N 1
ATOM 650 C CA . TYR A 1 82 ? 14.389 -9.889 -2.243 1.00 39.34 82 TYR A CA 1
ATOM 651 C C . TYR A 1 82 ? 15.554 -9.426 -1.373 1.00 39.34 82 TYR A C 1
ATOM 653 O O . TYR A 1 82 ? 16.319 -8.537 -1.737 1.00 39.34 82 TYR A O 1
ATOM 661 N N . GLN A 1 83 ? 15.694 -10.057 -0.206 1.00 36.88 83 GLN A N 1
ATOM 662 C CA . GLN A 1 83 ? 17.035 -10.430 0.224 1.00 36.88 83 GLN A CA 1
ATOM 663 C C . GLN A 1 83 ? 17.482 -11.520 -0.749 1.00 36.88 83 GLN A C 1
ATOM 665 O O . GLN A 1 83 ? 17.219 -12.697 -0.521 1.00 36.88 83 GLN A O 1
ATOM 670 N N . ASN A 1 84 ? 18.072 -11.118 -1.875 1.00 32.31 84 ASN A N 1
ATOM 671 C CA . ASN A 1 84 ? 18.997 -12.021 -2.532 1.00 32.31 84 ASN A CA 1
ATOM 672 C C . ASN A 1 84 ? 20.364 -11.792 -1.886 1.00 32.31 84 ASN A C 1
ATOM 674 O O . ASN A 1 84 ? 20.751 -10.652 -1.624 1.00 32.31 84 ASN A O 1
ATOM 678 N N . LYS A 1 85 ? 20.954 -12.925 -1.540 1.00 32.22 85 LYS A N 1
ATOM 679 C CA . LYS A 1 85 ? 22.162 -13.167 -0.758 1.00 32.22 85 LYS A CA 1
ATOM 680 C C . LYS A 1 85 ? 23.381 -12.389 -1.249 1.00 32.22 85 LYS A C 1
ATOM 682 O O . LYS A 1 85 ? 23.475 -12.179 -2.478 1.00 32.22 85 LYS A O 1
#

Sequence (85 aa):
MHLRLLALIIICIGKKEDKKTLSKINKLLKDIAREPFGGLGKPEALKGNLSGFYSRRIDDKNRLVYKIQDGECYIVQCKTHYQNK

Nearest PDB structures (foldseek):
  3oei-assembly4_O  TM=9.606E-01  e=4.376E-08  Mycobacterium tuberculosis
  6l8f-assembly2_H  TM=9.461E-01  e=9.333E-08  Staphylococcus aureus subsp. aureus NCTC 8325
  7bwf-assembly1_C  TM=9.515E-01  e=1.452E-07  Staphylococcus aureus
  4v8x-assembly2_CY  TM=9.080E-01  e=1.242E-06  Escherichia coli K-12
  4lsy-assembly1_A  TM=6.796E-01  e=1.000E-03  Helicobacter pylori 26695

InterPro domains:
  IPR009614 Toxin YoeB [PF06769] (15-82)
  IPR009614 Toxin YoeB [PTHR38039] (15-82)
  IPR009614 Toxin YoeB [TIGR02116] (15-82)
  IPR035093 Toxin-antitoxin system, RelE/ParE toxin domain superfamily [G3DSA:3.30.2310.20] (12-82)
  IPR035093 Toxin-antitoxin system, RelE/ParE toxin domain superfamily [SSF143011] (15-81)

Solvent-accessible surface area (backbone atoms only — not comparable to full-atom values): 5277 Å² total; per-residue (Å²): 138,82,67,57,84,61,68,58,71,78,78,76,74,72,78,86,77,59,71,69,57,55,53,47,51,55,51,46,54,59,40,41,74,74,37,70,81,44,75,72,39,65,54,40,77,40,65,74,99,42,53,74,30,33,34,25,47,74,49,101,84,29,41,36,30,32,32,75,54,98,75,26,57,42,50,80,40,65,58,73,86,73,86,71,131

pLDDT: mean 72.91, std 19.44, range [32.22, 91.56]

Secondary structure (DSSP, 8-state):
------S-GGGT-SS---HHHHHHHHHHHHHHTT-TTSSTT--EE--GGGTT-EEEESSSS-EEEEEEETTEEEEEESS------